Protein AF-A0A7C7QJZ7-F1 (afdb_monomer)

Solvent-accessible surface area (backbone atoms only — not comparable to full-atom values): 5527 Å² total; per-residue (Å²): 108,69,71,54,27,64,76,71,71,48,68,71,44,76,38,63,62,67,51,42,43,80,73,74,49,91,67,93,65,68,53,48,36,34,40,34,50,42,91,45,44,70,63,52,52,55,51,43,44,74,76,57,30,44,81,44,81,52,74,99,68,40,46,36,31,40,43,82,61,91,84,78,38,36,42,39,43,41,55,32,53,67,77,60,34,46,75,73,64,62,79,78,131

Secondary structure (DSSP, 8-state):
-HHHHHHHT--EEEEHHHHHHTTT-----S-EEEEEEGGGHHHHHHHHHHTT-EEEEETTTEEEEE-SSTTS-EEEEEEE-HHHHHHHH----

Radius of gyration: 13.61 Å; Cα contacts (8 Å, |Δi|>4): 132; chains: 1; bounding box: 36×28×33 Å

Sequence (93 aa):
MVEFSEREKIDYALIGAFALKAYGYTRATQDVDFIVRYEHQAKIVSYLESIGFETMYSSTGYPNHVHPLSGLGGIDLVYVKSQTAESIFGKNS

pLDDT: mean 71.92, std 15.77, range [41.59, 92.75]

Foldseek 3Di:
DVVVCVVVVWDKDWDDVVVCVVVPDDDDALETEMETAQVCVVVVQVVLVVVAWDWADDDDFKIKTHHPPPPNGTYTYGHDYDVVCCVVPVPDD

Mean predicted aligned error: 9.41 Å

Nearest PDB structures (foldseek):
  4wh5-assembly1_B  TM=8.430E-01  e=1.431E-04  Staphylococcus haemolyticus
  5kqj-assembly1_A  TM=8.099E-01  e=5.124E-04  Klebsiella pneumoniae
  5cfu-assembly1_A  TM=8.258E-01  e=3.358E-03  Pseudomonas aeruginosa
  4hx0-assembly1_A  TM=6.554E-01  e=2.878E-02  Thermotoga maritima
  3wfr-assembly2_F  TM=6.515E-01  e=3.227E-01  synthetic construct

Structure (mmCIF, N/CA/C/O backbone):
data_AF-A0A7C7QJZ7-F1
#
_entry.id   AF-A0A7C7QJZ7-F1
#
loop_
_atom_site.group_PDB
_atom_site.id
_atom_site.type_symbol
_atom_site.label_atom_id
_atom_site.label_alt_id
_atom_site.label_comp_id
_atom_site.label_asym_id
_atom_site.label_entity_id
_atom_site.label_seq_id
_atom_site.pdbx_PDB_ins_code
_atom_site.Cartn_x
_atom_site.Cartn_y
_atom_site.Cartn_z
_atom_site.occupancy
_atom_site.B_iso_or_equiv
_atom_site.auth_seq_id
_atom_site.auth_comp_id
_atom_site.auth_asym_id
_atom_site.auth_atom_id
_atom_site.pdbx_PDB_model_num
ATOM 1 N N . MET A 1 1 ? 1.020 -6.749 -4.836 1.00 79.19 1 MET A N 1
ATOM 2 C CA . MET A 1 1 ? 0.272 -5.875 -3.903 1.00 79.19 1 MET A CA 1
ATOM 3 C C . MET A 1 1 ? -1.064 -6.488 -3.490 1.00 79.19 1 MET A C 1
ATOM 5 O O . MET A 1 1 ? -1.170 -6.858 -2.337 1.00 79.19 1 MET A O 1
ATOM 9 N N . VAL A 1 2 ? -2.034 -6.682 -4.396 1.00 82.88 2 VAL A N 1
ATOM 10 C CA . VAL A 1 2 ? -3.361 -7.259 -4.059 1.00 82.88 2 VAL A CA 1
ATOM 11 C C . VAL A 1 2 ? -3.269 -8.638 -3.394 1.00 82.88 2 VAL A C 1
ATOM 13 O O . VAL A 1 2 ? -3.689 -8.789 -2.255 1.00 82.88 2 VAL A O 1
ATOM 16 N N . GLU A 1 3 ? -2.630 -9.611 -4.048 1.00 84.94 3 GLU A N 1
ATOM 17 C CA . GLU A 1 3 ? -2.483 -10.976 -3.508 1.00 84.94 3 GLU A CA 1
ATOM 18 C C . GLU A 1 3 ? -1.741 -11.001 -2.159 1.00 84.94 3 GLU A C 1
ATOM 20 O O . GLU A 1 3 ? -2.067 -11.768 -1.253 1.00 84.94 3 GLU A O 1
ATOM 25 N N . PHE A 1 4 ? -0.741 -10.127 -2.005 1.00 87.06 4 PHE A N 1
ATOM 26 C CA . PHE A 1 4 ? -0.044 -9.940 -0.736 1.00 87.06 4 PHE A CA 1
ATOM 27 C C . PHE A 1 4 ? -0.999 -9.418 0.339 1.00 87.06 4 PHE A C 1
ATOM 29 O O . PHE A 1 4 ? -1.065 -10.000 1.416 1.00 87.06 4 PHE A O 1
ATOM 36 N N . SER A 1 5 ? -1.769 -8.370 0.047 1.00 85.38 5 SER A N 1
ATOM 37 C CA . SER A 1 5 ? -2.720 -7.806 0.999 1.00 85.38 5 SER A CA 1
ATOM 38 C C . SER A 1 5 ? -3.792 -8.807 1.421 1.00 85.38 5 SER A C 1
ATOM 40 O O . SER A 1 5 ? -4.079 -8.908 2.610 1.00 85.38 5 SER A O 1
ATOM 42 N N . GLU A 1 6 ? -4.338 -9.594 0.491 1.00 88.69 6 GLU A N 1
ATOM 43 C CA . GLU A 1 6 ? -5.331 -10.632 0.800 1.00 88.69 6 GLU A CA 1
ATOM 44 C C . GLU A 1 6 ? -4.755 -11.716 1.718 1.00 88.69 6 GLU A C 1
ATOM 46 O O . GLU A 1 6 ? -5.353 -12.054 2.742 1.00 88.69 6 GLU A O 1
ATOM 51 N N . ARG A 1 7 ? -3.556 -12.224 1.400 1.00 92.75 7 ARG A N 1
ATOM 52 C CA . ARG A 1 7 ? -2.873 -13.233 2.220 1.00 92.75 7 ARG A CA 1
ATOM 53 C C . ARG A 1 7 ? -2.548 -12.712 3.617 1.00 92.75 7 ARG A C 1
ATOM 55 O O . ARG A 1 7 ? -2.721 -13.426 4.603 1.00 92.75 7 ARG A O 1
ATOM 62 N N . GLU A 1 8 ? -2.072 -11.476 3.700 1.00 91.25 8 GLU A N 1
ATOM 63 C CA . GLU A 1 8 ? -1.644 -10.854 4.950 1.00 91.25 8 GLU A CA 1
ATOM 64 C C . GLU A 1 8 ? -2.790 -10.194 5.734 1.00 91.25 8 GLU A C 1
ATOM 66 O O . GLU A 1 8 ? -2.534 -9.662 6.817 1.00 91.25 8 GLU A O 1
ATOM 71 N N . LYS A 1 9 ? -4.028 -10.250 5.214 1.00 90.56 9 LYS A N 1
ATOM 72 C CA . LYS A 1 9 ? -5.238 -9.617 5.769 1.00 90.56 9 LYS A CA 1
ATOM 73 C C . LYS A 1 9 ? -5.073 -8.112 6.006 1.00 90.56 9 LYS A C 1
ATOM 75 O O . LYS A 1 9 ? -5.403 -7.598 7.069 1.00 90.56 9 LYS A O 1
ATOM 80 N N . ILE A 1 10 ? -4.525 -7.427 5.010 1.00 89.62 10 ILE A N 1
ATOM 81 C CA . ILE A 1 10 ? -4.299 -5.982 5.007 1.00 89.62 10 ILE A CA 1
ATOM 82 C C . ILE A 1 10 ? -5.443 -5.317 4.244 1.00 89.62 10 ILE A C 1
ATOM 84 O O . ILE A 1 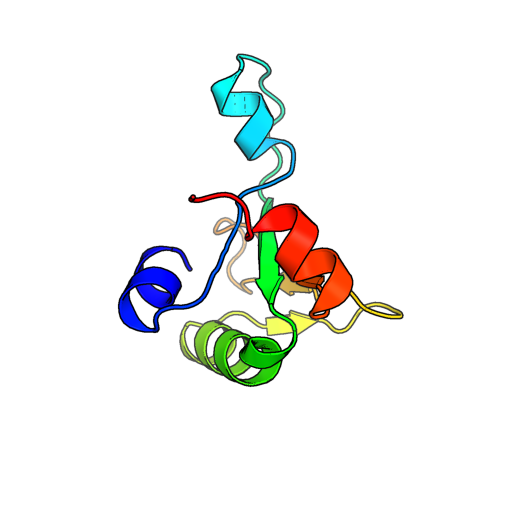10 ? -5.617 -5.571 3.051 1.00 89.62 10 ILE A O 1
ATOM 88 N N . ASP A 1 11 ? -6.176 -4.426 4.911 1.00 88.81 11 ASP A N 1
ATOM 89 C CA . ASP A 1 11 ? -7.170 -3.578 4.250 1.00 88.81 11 ASP A CA 1
ATOM 90 C C . ASP A 1 11 ? -6.489 -2.664 3.222 1.00 88.81 11 ASP A C 1
ATOM 92 O O . ASP A 1 11 ? -5.512 -1.967 3.532 1.00 88.81 11 ASP A O 1
ATOM 96 N N . TYR A 1 12 ? -7.025 -2.648 2.001 1.00 88.69 12 TYR A N 1
ATOM 97 C CA . TYR A 1 12 ? -6.559 -1.778 0.930 1.00 88.69 12 TYR A CA 1
ATOM 98 C C . TYR A 1 12 ? -7.721 -1.254 0.082 1.00 88.69 12 TYR A C 1
ATOM 100 O O . TYR A 1 12 ? -8.758 -1.902 -0.052 1.00 88.69 12 TYR A O 1
ATOM 108 N N . ALA A 1 13 ? -7.536 -0.086 -0.526 1.00 85.38 13 ALA A N 1
ATOM 109 C CA . ALA A 1 13 ? -8.432 0.439 -1.552 1.00 85.38 13 ALA A CA 1
ATOM 110 C C . ALA A 1 13 ? -7.618 0.922 -2.753 1.00 85.38 13 ALA A C 1
ATOM 112 O O . ALA A 1 13 ? -6.615 1.613 -2.583 1.00 85.38 13 ALA A O 1
ATOM 113 N N . LEU A 1 14 ? -8.057 0.568 -3.961 1.00 82.88 14 LEU A N 1
ATOM 114 C CA . LEU A 1 14 ? -7.496 1.096 -5.202 1.00 82.88 14 LEU A CA 1
ATOM 115 C C . LEU A 1 14 ? -8.072 2.495 -5.459 1.00 82.88 14 LEU A C 1
ATOM 117 O O . LEU A 1 14 ? -9.293 2.661 -5.462 1.00 82.88 14 LEU A O 1
ATOM 121 N N . ILE A 1 15 ? -7.213 3.485 -5.688 1.00 76.81 15 ILE A N 1
ATOM 122 C CA . ILE A 1 15 ? -7.616 4.874 -5.948 1.00 76.81 15 ILE A CA 1
ATOM 123 C C . ILE A 1 15 ? -6.975 5.398 -7.246 1.00 76.81 15 ILE A C 1
ATOM 125 O O . ILE A 1 15 ? -6.357 4.648 -8.000 1.00 76.81 15 ILE A O 1
ATOM 129 N N . GLY A 1 16 ? -7.191 6.675 -7.564 1.00 67.44 16 GLY A N 1
ATOM 130 C CA . GLY A 1 16 ? -6.547 7.325 -8.707 1.00 67.44 16 GLY A CA 1
ATOM 131 C C . GLY A 1 16 ? -7.137 6.963 -10.076 1.00 67.44 16 GLY A C 1
ATOM 132 O O . GLY A 1 16 ? -8.267 6.482 -10.210 1.00 67.44 16 GLY A O 1
ATOM 133 N N . ALA A 1 17 ? -6.375 7.247 -11.135 1.00 58.72 17 ALA A N 1
ATOM 134 C CA . ALA A 1 17 ? -6.847 7.142 -12.518 1.00 58.72 17 ALA A CA 1
ATOM 135 C C . ALA A 1 17 ? -7.200 5.702 -12.933 1.00 58.72 17 ALA A C 1
ATOM 137 O O . ALA A 1 17 ? -8.047 5.507 -13.806 1.00 58.72 17 ALA A O 1
ATOM 138 N N . PHE A 1 18 ? -6.624 4.687 -12.278 1.00 55.88 18 PHE A N 1
ATOM 139 C CA . PHE A 1 18 ? -6.979 3.289 -12.529 1.00 55.88 18 PHE A CA 1
ATOM 140 C C . PHE A 1 18 ? -8.385 2.943 -12.012 1.00 55.88 18 PHE A C 1
ATOM 142 O O . PHE A 1 18 ? -9.115 2.212 -12.682 1.00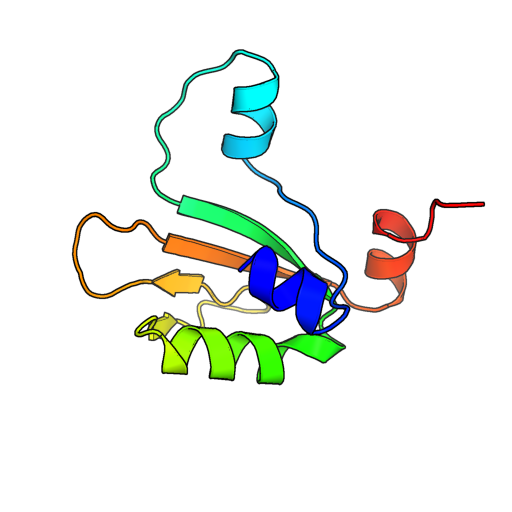 55.88 18 PHE A O 1
ATOM 149 N N . ALA A 1 19 ? -8.820 3.540 -10.895 1.00 54.69 19 ALA A N 1
ATOM 150 C CA . ALA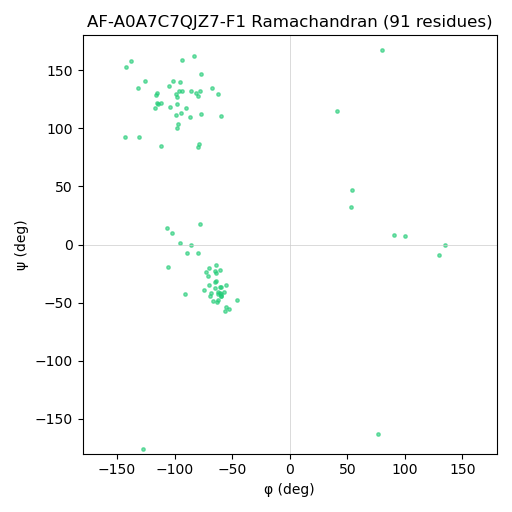 A 1 19 ? -10.207 3.440 -10.440 1.00 54.69 19 ALA A CA 1
ATOM 151 C C . ALA A 1 19 ? -11.173 4.122 -11.431 1.00 54.69 19 ALA A C 1
ATOM 153 O O . ALA A 1 19 ? -12.238 3.587 -11.720 1.00 54.69 19 ALA A O 1
ATOM 154 N N . LEU A 1 20 ? -10.774 5.251 -12.035 1.00 51.88 20 LEU A N 1
ATOM 155 C CA . LEU A 1 20 ? -11.551 5.948 -13.076 1.00 51.88 20 LEU A CA 1
ATOM 156 C C . LEU A 1 20 ? -11.561 5.218 -14.430 1.00 51.88 20 LEU A C 1
ATOM 158 O O . LEU A 1 20 ? -12.508 5.374 -15.203 1.00 51.88 20 LEU A O 1
ATOM 162 N N . LYS A 1 21 ? -10.560 4.375 -14.714 1.00 53.38 21 LYS A N 1
ATOM 163 C CA . LYS A 1 21 ? -10.538 3.509 -15.902 1.00 53.38 21 LYS A CA 1
ATOM 164 C C . LYS A 1 21 ? -11.661 2.465 -15.861 1.00 53.38 21 LYS A C 1
ATOM 166 O O . LYS A 1 21 ? -12.228 2.161 -16.908 1.00 53.38 21 LYS A O 1
ATOM 171 N N . ALA A 1 22 ? -12.056 1.997 -14.671 1.00 53.78 22 ALA A N 1
ATOM 172 C CA . ALA A 1 22 ? -13.265 1.183 -14.493 1.00 53.78 22 ALA A CA 1
ATOM 173 C C . ALA A 1 22 ? -14.565 1.948 -14.839 1.00 53.78 22 ALA A C 1
ATOM 175 O O . ALA A 1 22 ? -15.586 1.323 -15.108 1.00 53.78 22 ALA A O 1
ATOM 176 N N . TYR A 1 23 ? -14.511 3.286 -14.902 1.00 52.31 23 TYR A N 1
ATOM 177 C CA . TYR A 1 23 ? -15.611 4.189 -15.270 1.00 52.31 23 TYR A CA 1
ATOM 178 C C . TYR A 1 23 ? -15.462 4.819 -16.675 1.00 52.31 23 TYR A C 1
ATOM 180 O O . TYR A 1 23 ? -16.183 5.758 -17.007 1.00 52.31 23 TYR A O 1
ATOM 188 N N . GLY A 1 24 ? -14.566 4.303 -17.529 1.00 46.72 24 GLY A N 1
ATOM 189 C CA . GLY A 1 24 ? -14.543 4.625 -18.965 1.00 46.72 24 GLY A CA 1
ATOM 190 C C . GLY A 1 24 ? -13.676 5.814 -19.406 1.00 46.72 24 GLY A C 1
ATOM 191 O O . GLY A 1 24 ? -13.710 6.170 -20.583 1.00 46.72 24 GLY A O 1
ATOM 192 N N . TYR A 1 25 ? -12.858 6.405 -18.528 1.00 44.41 25 TYR A N 1
ATOM 193 C CA . TYR A 1 25 ? -11.934 7.486 -18.904 1.00 44.41 25 TYR A CA 1
ATOM 194 C C . TYR A 1 25 ? -10.490 6.976 -18.995 1.00 44.41 25 TYR A C 1
ATOM 196 O O . TYR A 1 25 ? -9.914 6.510 -18.015 1.00 44.41 25 TYR A O 1
ATOM 204 N N . THR A 1 26 ? -9.890 7.059 -20.188 1.00 44.19 26 THR A N 1
ATOM 205 C CA . THR A 1 26 ? -8.541 6.532 -20.451 1.00 44.19 26 THR A CA 1
ATOM 206 C C . THR A 1 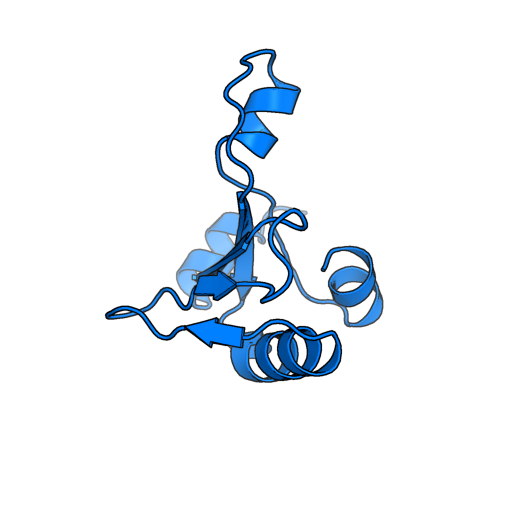26 ? -7.509 7.654 -20.371 1.00 44.19 26 THR A C 1
ATOM 208 O O . THR A 1 26 ? -7.318 8.399 -21.330 1.00 44.19 26 THR A O 1
ATOM 211 N N . ARG A 1 27 ? -6.800 7.757 -19.245 1.00 44.69 27 ARG A N 1
ATOM 212 C CA . ARG A 1 27 ? -5.470 8.380 -19.204 1.00 44.69 27 ARG A CA 1
ATOM 213 C C . ARG A 1 27 ? -4.475 7.295 -18.808 1.00 44.69 27 ARG A C 1
ATOM 215 O O . ARG A 1 27 ? -4.709 6.576 -17.843 1.00 44.69 27 ARG A O 1
ATOM 222 N N . ALA A 1 28 ? -3.404 7.135 -19.578 1.00 46.97 28 ALA A N 1
ATOM 223 C CA . ALA A 1 28 ? -2.335 6.195 -19.266 1.00 46.97 28 ALA A CA 1
ATOM 224 C C . ALA A 1 28 ? -1.411 6.823 -18.213 1.00 46.97 28 ALA A C 1
ATOM 226 O O . ALA A 1 28 ? -0.424 7.463 -18.560 1.00 46.97 28 ALA A O 1
ATOM 227 N N . THR A 1 29 ? -1.758 6.711 -16.932 1.00 50.88 29 THR A N 1
ATOM 228 C CA . THR A 1 29 ? -0.753 6.804 -15.865 1.00 50.88 29 THR A CA 1
ATOM 229 C C . THR A 1 29 ? -0.163 5.408 -15.687 1.00 50.88 29 THR A C 1
ATOM 231 O O . THR A 1 29 ? -0.905 4.425 -15.690 1.00 50.88 29 THR A O 1
ATOM 234 N N . GLN A 1 30 ? 1.167 5.301 -15.640 1.00 59.97 30 GLN A N 1
ATOM 235 C CA . GLN A 1 30 ? 1.846 4.018 -15.410 1.00 59.97 30 GLN A CA 1
ATOM 236 C C . GLN A 1 30 ? 1.852 3.617 -13.929 1.00 59.97 30 GLN A C 1
ATOM 238 O O . GLN A 1 30 ? 2.225 2.491 -13.617 1.00 59.97 30 GLN A O 1
ATOM 243 N N . ASP A 1 31 ? 1.400 4.511 -13.052 1.00 65.12 31 ASP A N 1
ATOM 244 C CA . ASP A 1 31 ? 1.448 4.343 -11.606 1.00 65.12 31 ASP A CA 1
ATOM 245 C C . ASP A 1 31 ? 0.075 3.923 -11.063 1.00 65.12 31 ASP A C 1
ATOM 247 O O . ASP A 1 31 ? -0.972 4.367 -11.557 1.00 65.12 31 ASP A O 1
ATOM 251 N N . VAL A 1 32 ? 0.084 3.008 -10.090 1.00 72.50 32 VAL A N 1
ATOM 252 C CA . VAL A 1 32 ? -1.116 2.485 -9.424 1.00 72.50 32 VAL A CA 1
ATOM 253 C C . VAL A 1 32 ? -1.135 2.955 -7.974 1.00 72.50 32 VAL A C 1
ATOM 255 O O . VAL A 1 32 ? -0.231 2.637 -7.203 1.00 72.50 32 VAL A O 1
ATOM 258 N N . ASP A 1 33 ? -2.199 3.659 -7.600 1.00 80.19 33 ASP A N 1
ATOM 259 C CA . ASP A 1 33 ? -2.357 4.247 -6.274 1.00 80.19 33 ASP A CA 1
ATOM 260 C C . ASP A 1 33 ? -3.188 3.351 -5.336 1.00 80.19 33 ASP A C 1
ATOM 262 O O . ASP A 1 33 ? -4.302 2.927 -5.672 1.00 80.19 33 ASP A O 1
ATOM 266 N N . PHE A 1 34 ? -2.702 3.125 -4.117 1.00 84.00 34 PHE A N 1
ATOM 267 C CA . PHE A 1 34 ? -3.419 2.385 -3.077 1.00 84.00 34 PHE A CA 1
ATOM 268 C C . PHE A 1 34 ? -3.528 3.190 -1.778 1.00 84.00 34 PHE A C 1
ATOM 270 O O . PHE A 1 34 ? -2.565 3.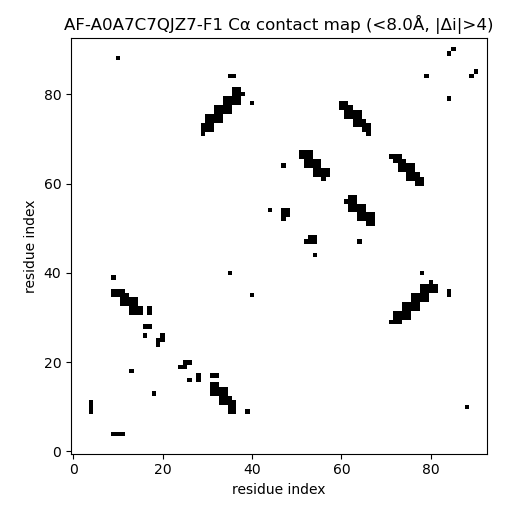810 -1.331 1.00 84.00 34 PHE A O 1
ATOM 277 N N . ILE A 1 35 ? -4.682 3.108 -1.114 1.00 87.19 35 ILE A N 1
ATOM 278 C CA . ILE A 1 35 ? -4.827 3.473 0.301 1.00 87.19 35 ILE A CA 1
ATOM 279 C C . ILE A 1 35 ? -4.650 2.214 1.140 1.00 87.19 35 ILE A C 1
ATOM 281 O O . ILE A 1 35 ? -5.293 1.203 0.867 1.00 87.19 35 ILE A O 1
ATOM 285 N N . VAL A 1 36 ? -3.826 2.290 2.182 1.00 87.81 36 VAL A N 1
ATOM 286 C CA . VAL A 1 36 ? -3.579 1.203 3.140 1.00 87.81 36 VAL A CA 1
ATOM 287 C C . VAL A 1 36 ? -3.525 1.745 4.569 1.00 87.81 36 VAL A C 1
ATOM 289 O O . VAL A 1 36 ? -3.271 2.932 4.796 1.00 87.81 36 VAL A O 1
ATOM 292 N N . ARG A 1 37 ? -3.752 0.886 5.569 1.00 88.56 37 ARG A N 1
ATOM 293 C CA . ARG A 1 37 ? -3.613 1.290 6.978 1.00 88.56 37 ARG A CA 1
ATOM 294 C C . ARG A 1 37 ? -2.150 1.577 7.322 1.00 88.56 37 ARG A C 1
ATOM 296 O O . ARG A 1 37 ? -1.261 0.781 7.022 1.00 88.56 37 ARG A O 1
ATOM 303 N N . TYR A 1 38 ? -1.913 2.686 8.022 1.00 86.62 38 TYR A N 1
ATOM 304 C CA . TYR A 1 38 ? -0.584 3.101 8.491 1.00 86.62 38 TYR A CA 1
ATOM 305 C C . TYR A 1 38 ? 0.121 2.022 9.330 1.00 86.62 38 TYR A C 1
ATOM 307 O O . TYR A 1 38 ? 1.328 1.837 9.218 1.00 86.62 38 TYR A O 1
ATOM 315 N N . GLU A 1 39 ? -0.625 1.254 10.126 1.00 88.50 39 GLU A N 1
ATOM 316 C CA . GLU A 1 39 ? -0.085 0.163 10.953 1.00 88.50 39 GLU A CA 1
ATOM 317 C C . GLU A 1 39 ? 0.612 -0.950 10.153 1.00 88.50 39 GLU A C 1
ATOM 319 O O . GLU A 1 39 ? 1.462 -1.657 10.693 1.00 88.50 39 GLU A O 1
ATOM 324 N N . HIS A 1 40 ? 0.307 -1.085 8.860 1.00 89.50 40 HIS A N 1
ATOM 325 C CA . HIS A 1 40 ? 0.929 -2.073 7.981 1.00 89.50 40 HIS A CA 1
ATOM 326 C C . HIS A 1 40 ? 2.116 -1.522 7.182 1.00 89.50 40 HIS A C 1
ATOM 328 O O . HIS A 1 40 ? 2.724 -2.277 6.424 1.00 89.50 40 HIS A O 1
ATOM 334 N N . GLN A 1 41 ? 2.495 -0.251 7.368 1.00 87.69 41 GLN A N 1
ATOM 335 C CA . GLN A 1 41 ? 3.543 0.408 6.584 1.00 87.69 41 GLN A CA 1
ATOM 336 C C . GLN A 1 41 ? 4.854 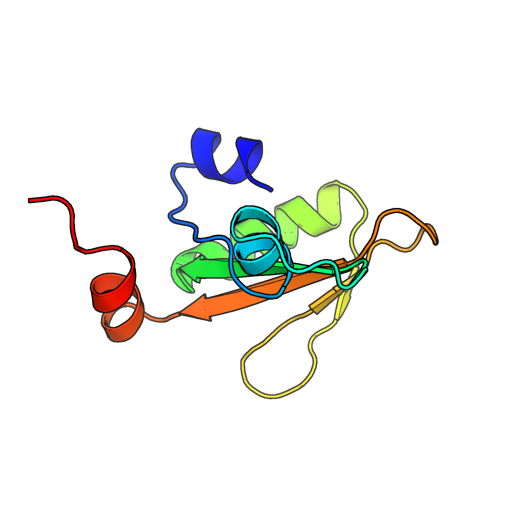-0.366 6.554 1.00 87.69 41 GLN A C 1
ATOM 338 O O . GLN A 1 41 ? 5.320 -0.714 5.475 1.00 87.69 41 GLN A O 1
ATOM 343 N N . ALA A 1 42 ? 5.428 -0.687 7.714 1.00 87.56 42 ALA A N 1
ATOM 344 C CA . ALA A 1 42 ? 6.710 -1.389 7.764 1.00 87.56 42 ALA A CA 1
ATOM 345 C C . ALA A 1 42 ? 6.660 -2.729 7.007 1.00 87.56 42 ALA A C 1
ATOM 347 O O . ALA A 1 42 ? 7.571 -3.061 6.257 1.00 87.56 42 ALA A O 1
ATOM 348 N N . LYS A 1 43 ? 5.553 -3.466 7.147 1.00 90.19 43 LYS A N 1
ATOM 349 C CA . LYS A 1 43 ? 5.348 -4.766 6.501 1.00 90.19 43 LYS A CA 1
ATOM 350 C C . LYS A 1 43 ? 5.214 -4.643 4.979 1.00 90.19 43 LYS A C 1
ATOM 352 O O . LYS A 1 43 ? 5.777 -5.458 4.252 1.00 90.19 43 LYS A O 1
ATOM 357 N N . ILE A 1 44 ? 4.479 -3.637 4.505 1.00 87.56 44 ILE A N 1
ATOM 358 C CA . ILE A 1 44 ? 4.278 -3.380 3.074 1.00 87.56 44 ILE A CA 1
ATOM 359 C C . ILE A 1 44 ? 5.585 -2.909 2.430 1.00 87.56 44 ILE A C 1
ATOM 361 O O . ILE A 1 44 ? 5.959 -3.439 1.387 1.00 87.56 44 ILE A O 1
ATOM 365 N N . VAL A 1 45 ? 6.308 -1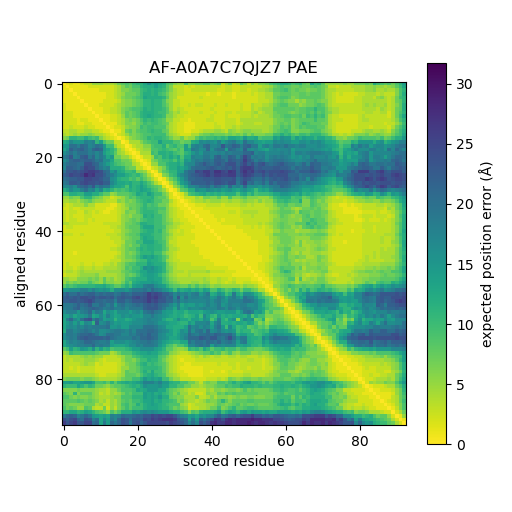.990 3.079 1.00 86.81 45 VAL A N 1
ATOM 366 C CA . VAL A 1 45 ? 7.629 -1.514 2.640 1.00 86.81 45 VAL A CA 1
ATOM 367 C C . VAL A 1 45 ? 8.591 -2.691 2.478 1.00 86.81 45 VAL A C 1
ATOM 369 O O . VAL A 1 45 ? 9.119 -2.894 1.389 1.00 86.81 45 VAL A O 1
ATOM 372 N N . SER A 1 46 ? 8.748 -3.529 3.511 1.00 88.31 46 SER A N 1
ATOM 373 C CA . SER A 1 46 ? 9.652 -4.685 3.442 1.00 88.31 46 SER A CA 1
ATOM 374 C C . SER A 1 46 ? 9.274 -5.676 2.339 1.00 88.31 46 SER A C 1
ATOM 376 O O . SER A 1 46 ? 10.152 -6.244 1.694 1.00 88.31 46 SER A O 1
ATOM 378 N N . TYR A 1 47 ? 7.978 -5.892 2.096 1.00 88.75 47 TYR A N 1
ATOM 379 C CA . TYR A 1 47 ? 7.531 -6.744 0.996 1.00 88.75 47 TYR A CA 1
ATOM 380 C C . TYR A 1 47 ? 7.864 -6.142 -0.372 1.00 88.75 47 TYR A C 1
ATOM 382 O O . TYR A 1 47 ? 8.424 -6.843 -1.215 1.00 88.75 47 TYR A O 1
ATOM 390 N N . LEU A 1 48 ? 7.549 -4.864 -0.594 1.00 86.12 48 LEU A N 1
ATOM 391 C CA . LEU A 1 48 ? 7.840 -4.185 -1.857 1.00 86.12 48 LEU A CA 1
ATOM 392 C C . LEU A 1 48 ? 9.346 -4.181 -2.155 1.00 86.12 48 LEU A C 1
ATOM 394 O O . LEU A 1 48 ? 9.746 -4.525 -3.266 1.00 86.12 48 LEU A O 1
ATOM 398 N N . GLU A 1 49 ? 10.176 -3.918 -1.147 1.00 86.25 49 GLU A N 1
ATOM 399 C CA . GLU A 1 49 ? 11.636 -3.998 -1.260 1.00 86.25 49 GLU A CA 1
ATOM 400 C C . GLU A 1 49 ? 12.113 -5.420 -1.591 1.00 86.25 49 GLU A C 1
ATOM 402 O O . GLU A 1 49 ? 12.959 -5.604 -2.464 1.00 86.25 49 GLU A O 1
ATOM 407 N N . SER A 1 50 ? 11.514 -6.452 -0.982 1.00 86.56 50 SER A N 1
ATOM 408 C CA . SER A 1 50 ? 11.869 -7.855 -1.262 1.00 86.56 50 SER A CA 1
ATOM 409 C C . SER A 1 50 ? 11.569 -8.318 -2.690 1.00 86.56 50 SER A C 1
ATOM 411 O O . SER A 1 50 ? 12.181 -9.278 -3.156 1.00 86.56 50 SER A O 1
ATOM 413 N N . ILE A 1 51 ? 10.641 -7.654 -3.387 1.00 84.75 51 ILE A N 1
ATOM 414 C CA . ILE A 1 51 ? 10.301 -7.954 -4.785 1.00 84.75 51 ILE A CA 1
ATOM 415 C C . ILE A 1 51 ? 10.927 -6.950 -5.766 1.00 84.75 51 ILE A C 1
ATOM 417 O O . ILE A 1 51 ? 10.603 -6.983 -6.950 1.00 84.75 51 ILE A O 1
ATOM 421 N N . GLY A 1 52 ? 11.830 -6.086 -5.285 1.00 82.44 52 GLY A N 1
ATOM 422 C CA . GLY A 1 52 ? 12.665 -5.222 -6.118 1.00 82.44 52 GLY A CA 1
ATOM 423 C C . GLY A 1 52 ? 12.206 -3.771 -6.257 1.00 82.44 52 GLY A C 1
ATOM 424 O O . GLY A 1 52 ? 12.811 -3.055 -7.045 1.00 82.44 52 GLY A O 1
ATOM 425 N N . PHE A 1 53 ? 11.184 -3.308 -5.527 1.00 82.69 53 PHE A N 1
ATOM 426 C CA . PHE A 1 53 ? 10.849 -1.877 -5.492 1.00 82.69 53 PHE A CA 1
ATOM 427 C C . PHE A 1 53 ? 11.810 -1.105 -4.587 1.00 82.69 53 PHE A C 1
ATOM 429 O O . PHE A 1 53 ? 12.227 -1.586 -3.538 1.00 82.69 53 PHE A O 1
ATOM 436 N N . GLU A 1 54 ? 12.085 0.139 -4.951 1.00 81.94 54 GLU A N 1
ATOM 437 C CA . GLU A 1 54 ? 12.798 1.095 -4.114 1.00 81.94 54 GLU A CA 1
ATOM 438 C C . GLU A 1 54 ? 11.795 2.023 -3.422 1.00 81.94 54 GLU A C 1
ATOM 440 O O . GLU A 1 54 ? 10.905 2.593 -4.061 1.00 81.94 54 GLU A O 1
ATOM 445 N N . THR A 1 55 ? 11.927 2.175 -2.1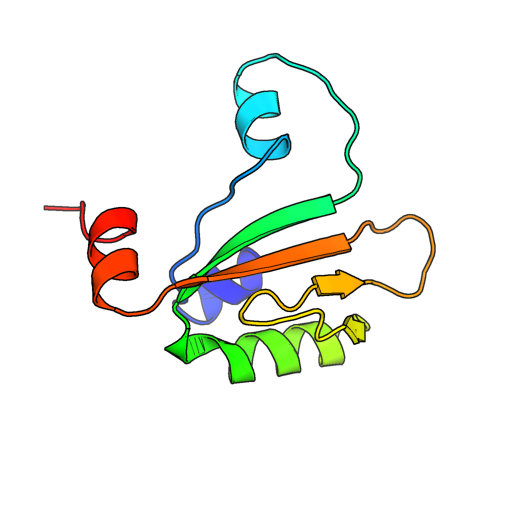03 1.00 79.38 55 THR A N 1
ATOM 446 C CA . THR A 1 55 ? 11.078 3.073 -1.313 1.00 79.38 55 THR A CA 1
ATOM 447 C C . THR A 1 55 ? 11.654 4.488 -1.310 1.00 79.38 55 THR A C 1
ATOM 449 O O . THR A 1 55 ? 12.654 4.771 -0.651 1.00 79.38 55 THR A O 1
ATOM 452 N N . MET A 1 56 ? 10.983 5.405 -2.000 1.00 72.69 56 MET A N 1
ATOM 453 C CA . MET A 1 56 ? 11.323 6.823 -2.052 1.00 72.69 56 MET A CA 1
ATOM 454 C C . MET A 1 56 ? 10.465 7.596 -1.046 1.00 72.69 56 MET A C 1
ATOM 456 O O . MET A 1 56 ? 9.285 7.872 -1.267 1.00 72.69 56 MET A O 1
ATOM 460 N N . TYR A 1 57 ? 11.057 7.982 0.082 1.00 63.91 57 TYR A N 1
ATOM 461 C CA . TYR A 1 57 ? 10.378 8.796 1.092 1.00 63.91 57 TYR A CA 1
ATOM 462 C C . TYR A 1 57 ? 10.357 10.274 0.671 1.00 63.91 57 TYR A C 1
ATOM 464 O O . TYR A 1 57 ? 11.230 11.055 1.046 1.00 63.91 57 TYR A O 1
ATOM 472 N N . SER A 1 58 ? 9.351 10.668 -0.109 1.00 46.84 58 SER A N 1
ATOM 473 C CA . SER A 1 58 ? 9.097 12.065 -0.470 1.00 46.84 58 SER A CA 1
ATOM 474 C C . SER A 1 58 ? 8.074 12.682 0.494 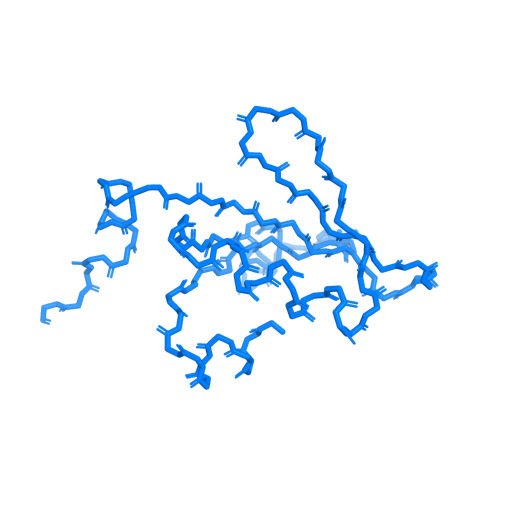1.00 46.84 58 SER A C 1
ATOM 476 O O . SER A 1 58 ? 6.922 12.283 0.520 1.00 46.84 58 SER A O 1
ATOM 478 N N . SER A 1 59 ? 8.509 13.653 1.303 1.00 47.59 59 SER A N 1
ATOM 479 C CA . SER A 1 59 ? 7.708 14.612 2.100 1.00 47.59 59 SER A CA 1
ATOM 480 C C . SER A 1 59 ? 6.433 14.122 2.835 1.00 47.59 59 SER A C 1
ATOM 482 O O . SER A 1 59 ? 5.382 13.862 2.262 1.00 47.59 59 SER A O 1
ATOM 484 N N . THR A 1 60 ? 6.487 14.173 4.173 1.00 43.81 60 THR A N 1
ATOM 485 C CA . THR A 1 60 ? 5.338 14.389 5.088 1.00 43.81 60 THR A CA 1
ATOM 486 C C . THR A 1 60 ? 4.105 13.475 4.960 1.00 43.81 60 THR A C 1
ATOM 488 O O . THR A 1 60 ? 3.002 13.913 5.279 1.00 43.81 60 THR A O 1
ATOM 491 N N . GLY A 1 61 ? 4.264 12.203 4.574 1.00 51.91 61 GLY A N 1
ATOM 492 C CA . GLY A 1 61 ? 3.216 11.184 4.774 1.00 51.91 61 GLY A CA 1
ATOM 493 C C . GLY A 1 61 ? 2.907 10.255 3.600 1.00 51.91 61 GLY A C 1
ATOM 494 O O . GLY A 1 61 ? 2.068 9.373 3.767 1.00 51.91 61 GLY A O 1
ATOM 495 N N . TYR A 1 62 ? 3.583 10.410 2.459 1.00 53.97 62 TYR A N 1
ATOM 496 C CA . TYR A 1 62 ? 3.324 9.626 1.247 1.00 53.97 62 TYR A CA 1
ATOM 497 C C . TYR A 1 62 ? 4.645 9.066 0.698 1.00 53.97 62 TYR A C 1
ATOM 499 O O . TYR A 1 62 ? 5.364 9.779 0.002 1.00 53.97 62 TYR A O 1
ATOM 507 N N . PRO A 1 63 ? 5.060 7.842 1.063 1.00 60.59 63 PRO A N 1
ATOM 508 C CA . PRO A 1 63 ? 6.209 7.228 0.421 1.00 60.59 63 PRO A CA 1
ATOM 509 C C . PRO A 1 63 ? 5.784 6.681 -0.948 1.00 60.59 63 PRO A C 1
ATOM 511 O O . PRO A 1 63 ? 4.781 5.976 -1.076 1.00 60.59 63 PRO A O 1
ATOM 514 N N . ASN A 1 64 ? 6.577 7.004 -1.961 1.00 58.78 64 ASN A N 1
ATOM 515 C CA . ASN A 1 64 ? 6.388 6.505 -3.316 1.00 58.78 64 ASN A CA 1
ATOM 516 C C . ASN A 1 64 ? 7.279 5.277 -3.495 1.00 58.78 64 ASN A C 1
ATOM 518 O O . ASN A 1 64 ? 8.423 5.278 -3.038 1.00 58.78 64 ASN A O 1
ATOM 522 N N . HIS A 1 65 ? 6.789 4.238 -4.165 1.00 60.94 65 HIS A N 1
ATOM 523 C CA . HIS A 1 65 ? 7.580 3.045 -4.453 1.00 60.94 65 HIS A CA 1
ATOM 524 C C . HIS A 1 65 ? 7.796 2.917 -5.957 1.00 60.94 65 HIS A C 1
ATOM 526 O O . HIS A 1 65 ? 6.845 2.806 -6.730 1.00 60.94 65 HIS A O 1
ATOM 532 N N . VAL A 1 66 ? 9.058 2.909 -6.380 1.00 58.03 66 VAL A N 1
ATOM 533 C CA . VAL A 1 66 ? 9.427 2.851 -7.800 1.00 58.03 66 VAL A CA 1
ATOM 534 C C . VAL A 1 66 ? 10.149 1.543 -8.071 1.00 58.03 66 VAL A C 1
ATOM 536 O O . VAL A 1 66 ? 11.085 1.189 -7.362 1.00 58.03 66 VAL A O 1
ATOM 539 N N . HIS A 1 67 ? 9.727 0.811 -9.100 1.00 57.00 67 HIS A N 1
ATOM 540 C CA . HIS A 1 67 ? 10.488 -0.341 -9.565 1.00 57.00 67 HIS A CA 1
ATOM 541 C C . HIS A 1 67 ? 11.635 0.133 -10.489 1.00 57.00 67 HIS A C 1
ATOM 543 O O . HIS A 1 67 ? 11.370 0.878 -11.435 1.00 57.00 67 HIS A O 1
ATOM 549 N N . PRO A 1 68 ? 12.896 -0.297 -10.286 1.00 52.84 68 PRO A N 1
ATOM 550 C CA . PRO A 1 68 ? 14.064 0.211 -11.019 1.00 52.84 68 PRO A CA 1
ATOM 551 C C . PRO A 1 68 ? 14.104 -0.211 -12.498 1.00 52.84 68 PRO A C 1
ATOM 553 O O . PRO A 1 68 ? 14.767 0.424 -13.317 1.00 52.84 68 PRO A O 1
ATOM 556 N N . LEU A 1 69 ? 13.381 -1.272 -12.875 1.00 50.19 69 LEU A N 1
ATOM 557 C CA . LEU A 1 69 ? 13.172 -1.639 -14.282 1.00 50.19 69 LEU A CA 1
ATOM 558 C C . LEU A 1 69 ? 12.127 -0.719 -14.934 1.00 50.19 69 LEU A C 1
ATOM 560 O O . LEU A 1 69 ? 10.935 -0.800 -14.625 1.00 50.19 69 LEU A O 1
ATOM 564 N N . SER A 1 70 ? 12.574 0.116 -15.874 1.00 46.22 70 SER A N 1
ATOM 565 C CA . SER A 1 70 ? 11.717 1.010 -16.654 1.00 46.22 70 SER A CA 1
ATOM 566 C C . SER A 1 70 ? 10.676 0.215 -17.456 1.00 46.22 70 SER A C 1
ATOM 568 O O . SER A 1 70 ? 11.001 -0.505 -18.397 1.00 46.22 70 SER A O 1
ATOM 570 N N . GLY A 1 71 ? 9.403 0.329 -17.065 1.00 50.44 71 GLY A N 1
ATOM 571 C CA . GLY A 1 71 ? 8.269 -0.297 -17.759 1.00 50.44 71 GLY A CA 1
ATOM 572 C C . GLY A 1 71 ? 7.313 -1.109 -16.881 1.00 50.44 71 GLY A C 1
ATOM 573 O O . GLY A 1 71 ? 6.246 -1.476 -17.367 1.00 50.44 71 GLY A O 1
ATOM 574 N N . LEU A 1 72 ? 7.648 -1.361 -15.608 1.00 56.72 72 LEU A N 1
ATOM 575 C CA . LEU A 1 72 ? 6.753 -2.052 -14.662 1.00 56.72 72 LEU A CA 1
ATOM 576 C C . LEU A 1 72 ? 5.810 -1.112 -13.883 1.00 56.72 72 LEU A C 1
ATOM 578 O O . LEU A 1 72 ? 4.893 -1.601 -13.227 1.00 56.72 72 LEU A O 1
ATOM 582 N N . GLY A 1 73 ? 5.989 0.208 -14.015 1.00 66.31 73 GLY A N 1
ATOM 583 C CA . GLY A 1 73 ? 5.182 1.226 -13.330 1.00 66.31 73 GLY A CA 1
ATOM 584 C C . GLY A 1 73 ? 5.593 1.466 -11.872 1.00 66.31 73 GLY A C 1
ATOM 585 O O . GLY A 1 73 ? 6.384 0.709 -11.302 1.00 66.31 73 GLY A O 1
ATOM 586 N N . GLY A 1 74 ? 5.090 2.546 -11.276 1.00 75.12 74 GLY A N 1
ATOM 587 C CA . GLY A 1 74 ? 5.210 2.843 -9.849 1.00 75.12 74 GLY A CA 1
ATOM 588 C C . GLY A 1 74 ? 4.008 2.351 -9.039 1.00 75.12 74 GLY A C 1
ATOM 589 O O . GLY A 1 74 ? 2.914 2.131 -9.567 1.00 75.12 74 GLY A O 1
ATOM 590 N N . ILE A 1 75 ? 4.211 2.174 -7.735 1.00 76.62 75 ILE A N 1
ATOM 591 C CA . ILE A 1 75 ? 3.127 1.995 -6.767 1.00 76.62 75 ILE A CA 1
ATOM 592 C C . ILE A 1 75 ? 3.184 3.169 -5.796 1.00 76.62 75 ILE A C 1
ATOM 594 O O . ILE A 1 75 ? 4.146 3.309 -5.038 1.00 76.62 75 ILE A O 1
ATOM 598 N N . ASP A 1 76 ? 2.125 3.967 -5.777 1.00 77.94 76 ASP A N 1
ATOM 599 C CA . ASP A 1 76 ? 1.976 5.056 -4.819 1.00 77.94 76 ASP A CA 1
ATOM 600 C C . ASP A 1 76 ? 1.101 4.588 -3.652 1.00 77.94 76 ASP A C 1
ATOM 602 O O . ASP A 1 76 ? 0.004 4.049 -3.838 1.00 77.94 76 ASP A O 1
ATOM 606 N N . LEU A 1 77 ? 1.607 4.744 -2.424 1.00 80.81 77 LEU A N 1
ATOM 607 C CA . LEU A 1 77 ? 0.918 4.307 -1.212 1.00 80.81 77 LEU A CA 1
ATOM 608 C C . LEU A 1 77 ? 0.538 5.487 -0.327 1.00 80.81 77 LEU A C 1
ATOM 610 O O . LEU A 1 77 ? 1.374 6.231 0.184 1.00 80.81 77 LEU A O 1
ATOM 614 N N . VAL A 1 78 ? -0.761 5.593 -0.071 1.00 83.50 78 VAL A N 1
ATOM 615 C CA . VAL A 1 78 ? -1.343 6.524 0.887 1.00 83.50 78 VAL A CA 1
ATOM 616 C C . VAL A 1 78 ? -1.610 5.780 2.190 1.00 83.50 78 VAL A C 1
ATOM 618 O O . VAL A 1 78 ? -2.503 4.933 2.273 1.00 83.50 78 VAL A O 1
ATOM 621 N N . TYR A 1 79 ? -0.858 6.120 3.235 1.00 84.00 79 TYR A N 1
ATOM 622 C CA . TYR A 1 79 ? -1.041 5.531 4.559 1.00 84.00 79 TYR A CA 1
ATOM 623 C C . TYR A 1 79 ? -2.024 6.347 5.392 1.00 84.00 79 TYR A C 1
ATOM 625 O O . TYR A 1 79 ? -1.764 7.497 5.745 1.00 84.00 79 TYR A O 1
ATOM 633 N N . VAL A 1 80 ? -3.144 5.731 5.765 1.00 83.94 80 VAL A N 1
ATOM 634 C CA . VAL A 1 80 ? -4.173 6.367 6.598 1.00 83.94 80 VAL A CA 1
ATOM 635 C C . VAL A 1 80 ? -4.140 5.837 8.030 1.00 83.94 80 VAL A C 1
ATOM 637 O O . VAL A 1 80 ? -4.001 4.638 8.272 1.00 83.94 80 VAL A O 1
ATOM 640 N N . LYS A 1 81 ? -4.261 6.744 9.005 1.00 83.19 81 LYS A N 1
ATOM 641 C CA . LYS A 1 81 ? -4.374 6.403 10.435 1.00 83.19 81 LYS A CA 1
ATOM 642 C C . LYS A 1 81 ? -5.817 6.055 10.803 1.00 83.19 81 LYS A C 1
ATOM 644 O O . LYS A 1 81 ? -6.742 6.426 10.084 1.00 83.19 81 LYS A O 1
ATOM 649 N N . SER A 1 82 ? -5.998 5.395 11.947 1.00 76.12 82 SER A N 1
ATOM 650 C CA . SER A 1 82 ? -7.231 4.712 12.364 1.00 76.12 82 SER A CA 1
ATOM 651 C C . SER A 1 82 ? -8.518 5.517 12.146 1.00 76.12 82 SER A C 1
ATOM 653 O O . SER A 1 82 ? -9.432 5.004 11.524 1.00 76.12 82 SER A O 1
ATOM 655 N N . GLN A 1 83 ? -8.597 6.792 12.542 1.00 78.44 83 GLN A N 1
ATOM 656 C CA . GLN A 1 83 ? -9.829 7.582 12.354 1.00 78.44 83 GLN A CA 1
ATOM 657 C C . GLN A 1 83 ? -10.247 7.717 10.875 1.00 78.44 83 GLN A C 1
ATOM 659 O O . GLN A 1 83 ? -11.420 7.560 10.531 1.00 78.44 83 GLN A O 1
ATOM 664 N N . THR A 1 84 ? -9.284 7.990 9.993 1.00 77.19 84 THR A N 1
ATOM 665 C CA . THR A 1 84 ? -9.519 8.086 8.547 1.00 77.19 84 THR A CA 1
ATOM 666 C C . THR A 1 84 ? -9.723 6.701 7.938 1.00 77.19 84 THR A C 1
ATOM 668 O O . THR A 1 84 ? -10.599 6.530 7.096 1.00 77.19 84 THR A O 1
ATOM 671 N N . ALA A 1 85 ? -8.962 5.704 8.397 1.00 78.75 85 ALA A N 1
ATOM 672 C CA . ALA A 1 85 ? -9.077 4.319 7.952 1.00 78.75 85 ALA A CA 1
ATOM 673 C C . ALA A 1 85 ? -10.477 3.751 8.224 1.00 78.75 85 ALA A C 1
ATOM 675 O O . ALA A 1 85 ? -11.075 3.183 7.321 1.00 78.75 85 ALA A O 1
ATOM 676 N N . GLU A 1 86 ? -11.049 3.981 9.407 1.00 81.69 86 GLU A N 1
ATOM 677 C CA . GLU A 1 86 ? -12.409 3.535 9.732 1.00 81.69 86 GLU A CA 1
ATOM 678 C C . GLU A 1 86 ? -13.474 4.214 8.860 1.00 81.69 86 GLU A C 1
ATOM 680 O O . GLU A 1 86 ? -14.476 3.600 8.511 1.00 81.69 86 GLU A O 1
ATOM 685 N N . SER A 1 87 ? -13.257 5.457 8.427 1.00 78.94 87 SER A N 1
ATOM 686 C CA . SER A 1 87 ? -14.190 6.121 7.501 1.00 78.94 87 SER A CA 1
ATOM 687 C C . SER A 1 87 ? -14.146 5.525 6.086 1.00 78.94 87 SER A C 1
ATOM 689 O O . SER A 1 87 ? -15.136 5.602 5.359 1.00 78.94 87 SER A O 1
ATOM 691 N N . ILE A 1 88 ? -13.005 4.948 5.696 1.00 75.75 88 ILE A N 1
ATOM 692 C CA . ILE A 1 88 ? -12.760 4.374 4.364 1.00 75.75 88 ILE A CA 1
ATOM 693 C C . ILE A 1 88 ? -13.120 2.881 4.327 1.00 75.75 88 ILE A C 1
ATOM 695 O O . ILE A 1 88 ? -13.750 2.430 3.375 1.00 75.75 88 ILE A O 1
ATOM 699 N N . PHE A 1 89 ? -12.748 2.126 5.361 1.00 80.81 89 PHE A N 1
ATOM 700 C CA . PHE A 1 89 ? -12.882 0.668 5.433 1.00 80.81 89 PHE A CA 1
ATOM 701 C C . PHE A 1 89 ? -14.022 0.199 6.351 1.00 80.81 89 PHE A C 1
ATOM 703 O O . PHE A 1 89 ? -14.502 -0.921 6.211 1.00 80.81 89 PHE A O 1
ATOM 710 N N . GLY A 1 90 ? -14.502 1.041 7.270 1.00 69.62 90 GLY A N 1
ATOM 711 C CA . GLY A 1 90 ? -15.458 0.674 8.325 1.00 69.62 90 GLY A CA 1
ATOM 712 C C . GLY A 1 90 ? -16.921 0.540 7.889 1.00 69.62 90 GLY A C 1
ATOM 713 O O . GLY A 1 90 ? -17.813 0.559 8.735 1.00 69.62 90 GLY A O 1
ATOM 714 N N . LYS A 1 91 ? -17.210 0.395 6.590 1.00 59.72 91 LYS A N 1
ATOM 715 C CA . LYS A 1 91 ? -18.554 0.047 6.105 1.00 59.72 91 LYS A CA 1
ATOM 716 C C . LYS A 1 91 ? -18.572 -1.352 5.504 1.00 59.72 91 LYS A C 1
ATOM 718 O O . LYS A 1 91 ? -18.505 -1.504 4.295 1.00 59.72 91 LYS A O 1
ATOM 723 N N . ASN A 1 92 ? -18.742 -2.334 6.381 1.00 48.00 92 ASN A N 1
ATOM 724 C CA . ASN A 1 92 ? -19.514 -3.548 6.132 1.00 48.00 92 ASN A CA 1
ATOM 725 C C . ASN A 1 92 ? -20.225 -3.884 7.451 1.00 48.00 92 ASN A C 1
ATOM 727 O O . ASN A 1 92 ? -19.630 -4.474 8.351 1.00 48.00 92 ASN A O 1
ATOM 731 N N . SER A 1 93 ? -21.458 -3.383 7.587 1.00 41.59 93 SER A N 1
ATOM 732 C CA . SER A 1 93 ? -22.429 -3.852 8.587 1.00 41.59 93 SER A CA 1
ATOM 733 C C . SER A 1 93 ? -23.101 -5.113 8.071 1.00 41.59 93 SER A C 1
ATOM 735 O O . SER A 1 93 ? -23.442 -5.106 6.866 1.00 41.59 93 SER A O 1
#